Protein AF-A0A5B0ND46-F1 (afdb_monomer)

Foldseek 3Di:
DDDDDDDDDDDDDDPPVVVVVVVVVVVVVVVVLVVVLCVVPDDPPDDFDDEAEDEDDDDDDDLQPPFDADPVRHGPDDDDPVSVVSSVVVCVVDDDDDAAWYWYAYPVDNSDTPDIDHDDDPVRDDPVVVVVVCVVVVVVVVCVVVVPPPPPPPPPDDDD

Secondary structure (DSSP, 8-state):
---------------HHHHHHHHHHHHHHHHHHHHHHHHHHS-TT-----EEEEE-------S-TTS-B-TTS-BSSPPPHHHHHHHHHHHTTS----SEEEEEE-SS-TT-EEEEEEE--GGGS-HHHHHHHHHHHHHHHHHTTTS----------S--

Structure (mmCIF, N/CA/C/O backbone):
data_AF-A0A5B0ND46-F1
#
_entry.id   AF-A0A5B0ND46-F1
#
loop_
_atom_site.group_PDB
_atom_site.id
_atom_site.type_symbol
_atom_site.label_atom_id
_atom_site.label_alt_id
_atom_site.label_comp_id
_atom_site.label_asym_id
_atom_site.label_entity_id
_atom_site.label_seq_id
_atom_site.pdbx_PDB_ins_code
_atom_site.Cartn_x
_atom_site.Cartn_y
_atom_site.Cartn_z
_atom_site.occupancy
_atom_site.B_iso_or_equiv
_atom_site.auth_seq_id
_atom_site.auth_comp_id
_atom_site.auth_asym_id
_atom_site.auth_atom_id
_atom_site.pdbx_PDB_model_num
ATOM 1 N N . MET A 1 1 ? 26.914 -56.138 -46.193 1.00 40.03 1 MET A N 1
ATOM 2 C CA . MET A 1 1 ? 25.891 -55.180 -45.724 1.00 40.03 1 MET A CA 1
ATOM 3 C C . MET A 1 1 ? 26.562 -54.237 -44.740 1.00 40.03 1 MET A C 1
ATOM 5 O O . MET A 1 1 ? 26.789 -54.617 -43.602 1.00 40.03 1 MET A O 1
ATOM 9 N N . THR A 1 2 ? 27.004 -53.069 -45.198 1.00 37.59 2 THR A N 1
ATOM 10 C CA . THR A 1 2 ? 27.689 -52.071 -44.366 1.00 37.59 2 THR A CA 1
ATOM 11 C C . THR A 1 2 ? 26.666 -51.038 -43.908 1.00 37.59 2 THR A C 1
ATOM 13 O O . THR A 1 2 ? 26.152 -50.259 -44.704 1.00 37.59 2 THR A O 1
ATOM 16 N N . SER A 1 3 ? 26.315 -51.082 -42.623 1.00 37.22 3 SER A N 1
ATOM 17 C CA . SER A 1 3 ? 25.411 -50.116 -41.999 1.00 37.22 3 SER A CA 1
ATOM 18 C C . SER A 1 3 ? 26.191 -48.847 -41.664 1.00 37.22 3 SER A C 1
ATOM 20 O O . SER A 1 3 ? 27.089 -48.884 -40.825 1.00 37.22 3 SER A O 1
ATOM 22 N N . ALA A 1 4 ? 25.863 -47.735 -42.320 1.00 42.72 4 ALA A N 1
ATOM 23 C CA . ALA A 1 4 ? 26.398 -46.420 -41.992 1.00 42.72 4 ALA A CA 1
ATOM 24 C C . ALA A 1 4 ? 25.491 -45.748 -40.952 1.00 42.72 4 ALA A C 1
ATOM 26 O O . ALA A 1 4 ? 24.344 -45.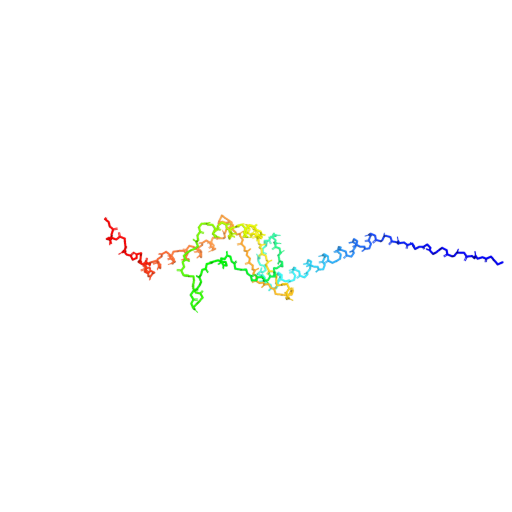407 -41.237 1.00 42.72 4 ALA A O 1
ATOM 27 N N . THR A 1 5 ? 25.997 -45.567 -39.735 1.00 46.84 5 THR A N 1
ATOM 28 C CA . THR A 1 5 ? 25.333 -44.797 -38.680 1.00 46.84 5 THR A CA 1
ATOM 29 C C . THR A 1 5 ? 25.590 -43.308 -38.896 1.00 46.84 5 THR A C 1
ATOM 31 O O . THR A 1 5 ? 26.736 -42.863 -38.943 1.00 46.84 5 THR A O 1
ATOM 34 N N . LEU A 1 6 ? 24.515 -42.533 -39.039 1.00 34.16 6 LEU A N 1
ATOM 35 C CA . LEU A 1 6 ? 24.554 -41.095 -39.296 1.00 34.16 6 LEU A CA 1
ATOM 36 C C . LEU A 1 6 ? 24.378 -40.341 -37.969 1.00 34.16 6 LEU A C 1
ATOM 38 O O . LEU A 1 6 ? 23.278 -40.265 -37.424 1.00 34.16 6 LEU A O 1
ATOM 42 N N . THR A 1 7 ? 25.470 -39.809 -37.420 1.00 40.00 7 THR A N 1
ATOM 43 C CA . THR A 1 7 ? 25.448 -39.029 -36.173 1.00 40.00 7 THR A CA 1
ATOM 44 C C . THR A 1 7 ? 25.075 -37.580 -36.479 1.00 40.00 7 THR A C 1
ATOM 46 O O . THR A 1 7 ? 25.879 -36.821 -37.017 1.00 40.00 7 THR A O 1
ATOM 49 N N . ILE A 1 8 ? 23.853 -37.175 -36.130 1.00 48.50 8 ILE A N 1
ATOM 50 C CA . ILE A 1 8 ? 23.412 -35.778 -36.235 1.00 48.50 8 ILE A CA 1
ATOM 51 C C . ILE A 1 8 ? 23.997 -34.995 -35.053 1.00 48.50 8 ILE A C 1
ATOM 53 O O . ILE A 1 8 ? 23.552 -35.133 -33.914 1.00 48.50 8 ILE A O 1
ATOM 57 N N . VAL A 1 9 ? 25.001 -34.159 -35.321 1.00 48.06 9 VAL A N 1
ATOM 58 C CA . VAL A 1 9 ? 25.564 -33.219 -34.341 1.00 48.06 9 VAL A CA 1
ATOM 59 C C . VAL A 1 9 ? 24.647 -32.000 -34.243 1.00 48.06 9 VAL A C 1
ATOM 61 O O . VAL A 1 9 ? 24.579 -31.174 -35.152 1.00 48.06 9 VAL A O 1
ATOM 64 N N . LEU A 1 10 ? 23.926 -31.876 -33.130 1.00 48.09 10 LEU A N 1
ATOM 65 C CA . LEU A 1 10 ? 23.031 -30.750 -32.869 1.00 48.09 10 LEU A CA 1
ATOM 66 C C . LEU A 1 10 ? 23.842 -29.564 -32.312 1.00 48.09 10 LEU A C 1
ATOM 68 O O . LEU A 1 10 ? 24.153 -29.503 -31.124 1.00 48.09 10 LEU A O 1
ATOM 72 N N . VAL A 1 11 ? 24.222 -28.619 -33.177 1.00 52.50 11 VAL A N 1
ATOM 73 C CA . VAL A 1 11 ? 24.989 -27.422 -32.784 1.00 52.50 11 VAL A CA 1
ATOM 74 C C . VAL A 1 11 ? 24.0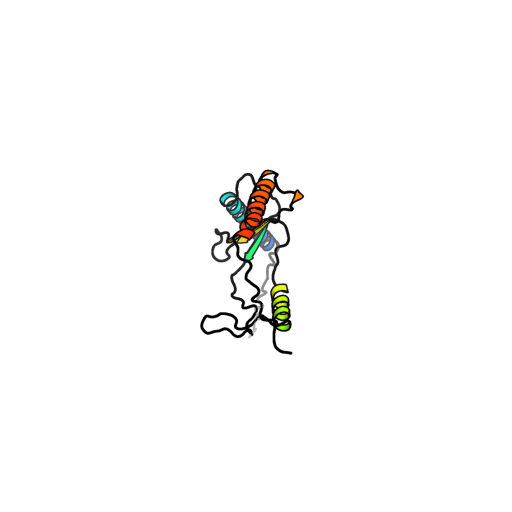59 -26.379 -32.151 1.00 52.50 11 VAL A C 1
ATOM 76 O O . VAL A 1 11 ? 23.351 -25.638 -32.837 1.00 52.50 11 VAL A O 1
ATOM 79 N N . ILE A 1 12 ?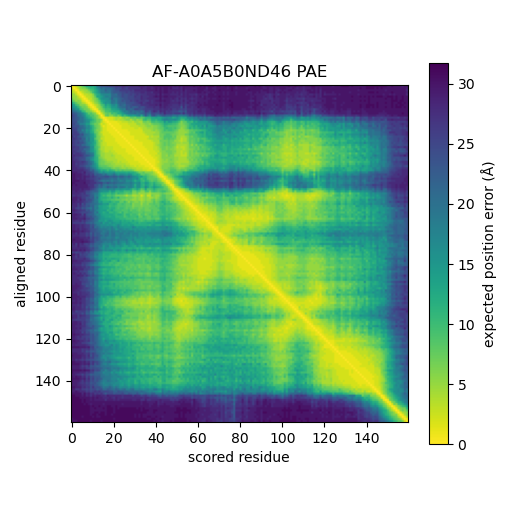 24.070 -26.290 -30.819 1.00 56.44 12 ILE A N 1
ATOM 80 C CA . ILE A 1 12 ? 23.326 -25.274 -30.062 1.00 56.44 12 ILE A CA 1
ATOM 81 C C . ILE A 1 12 ? 24.124 -23.960 -30.055 1.00 56.44 12 ILE A C 1
ATOM 83 O O . ILE A 1 12 ? 25.034 -23.762 -29.252 1.00 56.44 12 ILE A O 1
ATOM 87 N N . HIS A 1 13 ? 23.770 -23.021 -30.933 1.00 59.09 13 HIS A N 1
ATOM 88 C CA . HIS A 1 13 ? 24.366 -21.681 -30.946 1.00 59.09 13 HIS A CA 1
ATOM 89 C C . HIS A 1 13 ? 23.893 -20.847 -29.738 1.00 59.09 13 HIS A C 1
ATOM 91 O O . HIS A 1 13 ? 22.748 -20.387 -29.675 1.00 59.09 13 HIS A O 1
ATOM 97 N N . ASN A 1 14 ? 24.782 -20.599 -28.772 1.00 64.69 14 ASN A N 1
ATOM 98 C CA . ASN A 1 14 ? 24.475 -19.809 -27.578 1.00 64.69 14 ASN A CA 1
ATOM 99 C C . ASN A 1 14 ? 24.521 -18.295 -27.868 1.00 64.69 14 ASN A C 1
ATOM 101 O O . ASN A 1 14 ? 25.546 -17.635 -27.725 1.00 64.69 14 ASN A O 1
ATOM 105 N N . ASN A 1 15 ? 23.394 -17.714 -28.286 1.00 73.25 15 ASN A N 1
ATOM 106 C CA . ASN A 1 15 ? 23.336 -16.301 -28.670 1.00 73.25 15 ASN A CA 1
ATOM 107 C C . ASN A 1 15 ? 23.055 -15.355 -27.486 1.00 73.25 15 ASN A C 1
ATOM 109 O O . ASN A 1 15 ? 21.991 -14.732 -27.384 1.00 73.25 15 ASN A O 1
ATOM 113 N N . ALA A 1 16 ? 24.011 -15.270 -26.560 1.00 77.69 16 ALA A N 1
ATOM 114 C CA . ALA A 1 16 ? 23.923 -14.420 -25.372 1.00 77.69 16 ALA A CA 1
ATOM 115 C C . ALA A 1 16 ? 23.789 -12.925 -25.724 1.00 77.69 16 ALA A C 1
ATOM 117 O O . ALA A 1 16 ? 22.958 -12.228 -25.140 1.00 77.69 16 ALA A O 1
ATOM 118 N N . SER A 1 17 ? 24.523 -12.450 -26.736 1.00 78.69 17 SER A N 1
ATOM 119 C CA . SER A 1 17 ? 24.502 -11.044 -27.168 1.00 78.69 17 SER A CA 1
ATOM 120 C C . SER A 1 17 ? 23.115 -10.598 -27.653 1.00 78.69 17 SER A C 1
ATOM 122 O O . SER A 1 17 ? 22.571 -9.608 -27.155 1.00 78.69 17 SER A O 1
ATOM 124 N N . ARG A 1 18 ? 22.448 -11.379 -28.523 1.00 81.81 18 ARG A N 1
ATOM 125 C CA . ARG A 1 18 ? 21.071 -11.056 -28.951 1.00 81.81 18 ARG A CA 1
ATOM 126 C C . ARG A 1 18 ? 20.080 -11.089 -27.787 1.00 81.81 18 ARG A C 1
ATOM 128 O O . ARG A 1 18 ? 19.174 -10.255 -27.737 1.00 81.81 18 ARG A O 1
ATOM 135 N N . LYS A 1 19 ? 20.241 -12.013 -26.829 1.00 85.38 19 LYS A N 1
ATOM 136 C CA . LYS A 1 19 ? 19.399 -12.064 -25.618 1.00 85.38 19 LYS A CA 1
ATOM 137 C C . LYS A 1 19 ? 19.555 -10.789 -24.782 1.00 85.38 19 LYS A C 1
ATOM 139 O O . LYS A 1 19 ? 18.547 -10.226 -24.352 1.00 85.38 19 LYS A O 1
ATOM 144 N N . VAL A 1 20 ? 20.784 -10.312 -24.588 1.00 87.31 20 VAL A N 1
ATOM 145 C CA . VAL A 1 20 ? 21.087 -9.073 -23.850 1.00 87.31 20 VAL A CA 1
ATOM 146 C C . VAL A 1 20 ? 20.522 -7.847 -24.571 1.00 87.31 20 VAL A C 1
ATOM 148 O O . VAL A 1 20 ? 19.792 -7.064 -23.961 1.00 87.31 20 VAL A O 1
ATOM 151 N N . ALA A 1 21 ? 20.755 -7.717 -25.879 1.00 88.25 21 ALA A N 1
ATOM 152 C CA . ALA A 1 21 ? 20.226 -6.611 -26.677 1.00 88.25 21 ALA A CA 1
ATOM 153 C C . ALA A 1 21 ? 18.687 -6.549 -26.632 1.00 88.25 21 ALA A C 1
ATOM 155 O O . ALA A 1 21 ? 18.101 -5.490 -26.392 1.00 88.25 21 ALA A O 1
ATOM 156 N N . LYS A 1 22 ? 18.015 -7.702 -26.760 1.00 90.31 22 LYS A N 1
ATOM 157 C CA . LYS A 1 22 ? 16.551 -7.801 -26.656 1.00 90.31 22 LYS A CA 1
ATOM 158 C C . LYS A 1 22 ? 16.045 -7.405 -25.267 1.00 90.31 22 LYS A C 1
ATOM 160 O O . LYS A 1 22 ? 15.023 -6.726 -25.173 1.00 90.31 22 LYS A O 1
ATOM 165 N N . LYS A 1 23 ? 16.742 -7.792 -24.190 1.00 90.88 23 LYS A N 1
ATOM 166 C CA . LYS A 1 23 ? 16.415 -7.357 -22.819 1.00 90.88 23 LYS A CA 1
ATOM 167 C C . LYS A 1 23 ? 16.524 -5.835 -22.675 1.00 90.88 23 LYS A C 1
ATOM 169 O O . LYS A 1 23 ? 15.583 -5.222 -22.177 1.00 90.88 23 LYS A O 1
ATOM 174 N N . ARG A 1 24 ? 17.606 -5.222 -23.170 1.00 91.25 24 ARG A N 1
ATOM 175 C CA . ARG A 1 24 ? 17.810 -3.762 -23.127 1.00 91.25 24 ARG A CA 1
ATOM 176 C C . ARG A 1 24 ? 16.728 -3.006 -23.898 1.00 91.25 24 ARG A C 1
ATOM 178 O O . ARG A 1 24 ? 16.153 -2.063 -23.367 1.00 91.25 24 ARG A O 1
ATOM 185 N N . CYS A 1 25 ? 16.407 -3.445 -25.114 1.00 92.88 25 CYS A N 1
ATOM 186 C CA . CYS A 1 25 ? 15.346 -2.842 -25.923 1.00 92.88 25 CYS A CA 1
ATOM 187 C C . CYS A 1 25 ? 13.980 -2.910 -25.216 1.00 92.88 25 CYS A C 1
ATOM 189 O O . CYS A 1 25 ? 13.280 -1.903 -25.118 1.00 92.88 25 CYS A O 1
ATOM 191 N N . LYS A 1 26 ? 13.631 -4.068 -24.634 1.00 90.25 26 LYS A N 1
ATOM 192 C CA . LYS A 1 26 ? 12.404 -4.221 -23.834 1.00 90.25 26 LYS A CA 1
ATOM 193 C C . LYS A 1 26 ? 12.379 -3.296 -22.615 1.00 90.25 26 LYS A C 1
ATOM 195 O O . LYS A 1 26 ? 11.333 -2.726 -22.320 1.00 90.25 26 LYS A O 1
ATOM 200 N N . ALA A 1 27 ? 13.504 -3.154 -21.913 1.00 87.88 27 ALA A N 1
ATOM 201 C CA . ALA A 1 27 ? 13.614 -2.257 -20.766 1.00 87.88 27 ALA A CA 1
ATOM 202 C C . ALA A 1 27 ? 13.423 -0.791 -21.180 1.00 87.88 27 ALA A C 1
ATOM 204 O O . ALA A 1 27 ? 12.644 -0.087 -20.545 1.00 87.88 27 ALA A O 1
ATOM 205 N N . LYS A 1 28 ? 14.045 -0.369 -22.289 1.00 91.00 28 LYS A N 1
ATOM 206 C CA . LYS A 1 28 ? 13.895 0.983 -22.842 1.00 91.00 28 LYS A CA 1
ATOM 207 C C . LYS A 1 28 ? 12.438 1.290 -23.197 1.00 91.00 28 LYS A C 1
ATOM 209 O O . LYS A 1 28 ? 11.888 2.259 -22.692 1.00 91.00 28 LYS A O 1
ATOM 214 N N . LYS A 1 29 ? 11.782 0.405 -23.956 1.00 89.00 29 LYS A N 1
ATOM 215 C CA . LYS A 1 29 ? 10.365 0.568 -24.318 1.00 89.00 29 LYS A CA 1
ATOM 216 C C . LYS A 1 29 ? 9.462 0.638 -23.083 1.00 89.00 29 LYS A C 1
ATOM 218 O O . LYS A 1 29 ? 8.523 1.420 -23.041 1.00 89.00 29 LYS A O 1
ATOM 223 N N . LYS A 1 30 ? 9.758 -0.165 -22.053 1.00 85.75 30 LYS A N 1
ATOM 224 C CA . LYS A 1 30 ? 9.028 -0.124 -20.780 1.00 85.75 30 LYS A CA 1
ATOM 225 C C . LYS A 1 30 ? 9.205 1.221 -20.070 1.00 85.75 30 LYS A C 1
ATOM 227 O O . LYS A 1 30 ? 8.231 1.703 -19.508 1.00 85.75 30 LYS A O 1
ATOM 232 N N . GLN A 1 31 ? 10.406 1.795 -20.075 1.00 84.31 31 GLN A N 1
ATOM 233 C CA . GLN A 1 31 ? 10.658 3.112 -19.491 1.00 84.31 31 GLN A CA 1
ATOM 234 C C . GLN A 1 31 ? 9.884 4.201 -20.241 1.00 84.31 31 GLN A C 1
ATOM 236 O O . GLN A 1 31 ? 9.146 4.949 -19.617 1.00 84.31 31 GLN A O 1
ATOM 241 N N . GLU A 1 32 ? 9.940 4.202 -21.573 1.00 87.31 32 GLU A N 1
ATOM 242 C CA . GLU A 1 32 ? 9.224 5.172 -22.414 1.00 87.31 32 GLU A CA 1
ATOM 243 C C . GLU A 1 32 ? 7.709 5.159 -22.154 1.00 87.31 32 GLU A C 1
ATOM 245 O O . GLU A 1 32 ? 7.102 6.213 -21.983 1.00 87.31 32 GLU A O 1
ATOM 250 N N . THR A 1 33 ? 7.092 3.974 -22.045 1.00 85.38 33 THR A N 1
ATOM 251 C CA . THR A 1 33 ? 5.664 3.857 -21.694 1.00 85.38 33 THR A CA 1
ATOM 252 C C . THR A 1 33 ? 5.359 4.431 -20.308 1.00 85.38 33 THR A C 1
ATOM 254 O O . THR A 1 33 ? 4.318 5.051 -20.112 1.00 85.38 33 THR A O 1
ATOM 257 N N . ARG A 1 34 ? 6.252 4.235 -19.331 1.00 84.31 34 ARG A N 1
ATOM 258 C CA . ARG A 1 34 ? 6.080 4.772 -17.972 1.00 84.31 34 ARG A CA 1
ATOM 259 C C . ARG A 1 34 ? 6.186 6.286 -17.960 1.00 84.31 34 ARG A C 1
ATOM 261 O O . ARG A 1 34 ? 5.358 6.931 -17.333 1.00 84.31 34 ARG A O 1
ATOM 268 N N . ASP A 1 35 ? 7.154 6.837 -18.679 1.00 82.38 35 ASP A N 1
ATOM 269 C CA . ASP A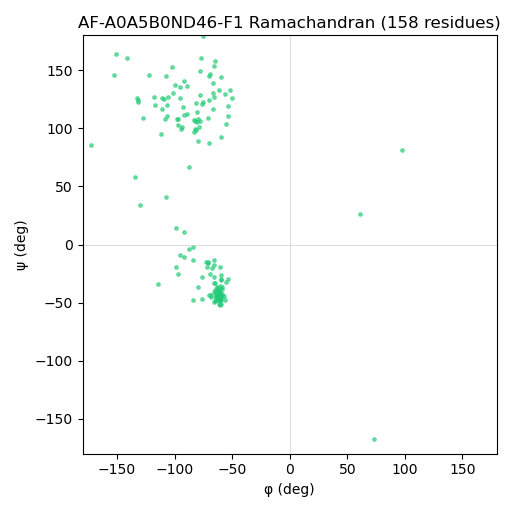 1 35 ? 7.350 8.281 -18.775 1.00 82.38 35 ASP A CA 1
ATOM 270 C C . ASP A 1 35 ? 6.156 8.950 -19.474 1.00 82.38 35 ASP A C 1
ATOM 272 O O . ASP A 1 35 ? 5.703 10.009 -19.049 1.00 82.38 35 ASP A O 1
ATOM 276 N N . GLN A 1 36 ? 5.597 8.316 -20.512 1.00 84.12 36 GLN A N 1
ATOM 277 C CA . GLN A 1 36 ? 4.360 8.771 -21.158 1.00 84.12 36 GLN A CA 1
A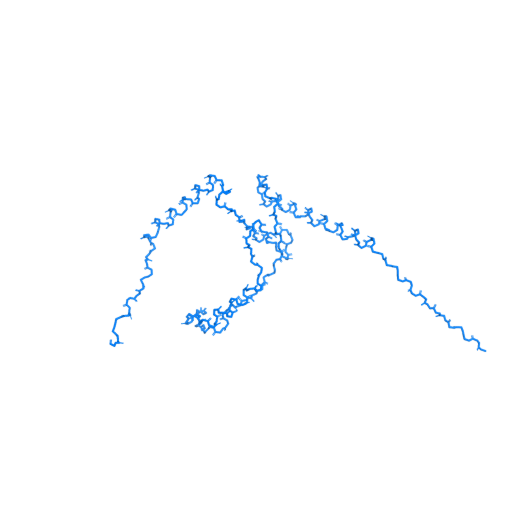TOM 278 C C . GLN A 1 36 ? 3.167 8.750 -20.199 1.00 84.12 36 GLN A C 1
ATOM 280 O O . GLN A 1 36 ? 2.399 9.710 -20.164 1.00 84.12 36 GLN A O 1
ATOM 285 N N . LEU A 1 37 ? 3.034 7.686 -19.403 1.00 81.62 37 LEU A N 1
ATOM 286 C CA . LEU A 1 37 ? 1.968 7.567 -18.415 1.00 81.62 37 LEU A CA 1
ATOM 287 C C . LEU A 1 37 ? 2.076 8.670 -17.356 1.00 81.62 37 LEU A C 1
ATOM 289 O O . LEU A 1 37 ? 1.103 9.378 -17.136 1.00 81.62 37 LEU A O 1
ATOM 293 N N . LEU A 1 38 ? 3.273 8.890 -16.800 1.00 78.31 38 LEU A N 1
ATOM 294 C CA . LEU A 1 38 ? 3.537 9.973 -15.846 1.00 78.31 38 LEU A CA 1
ATOM 295 C C . LEU A 1 38 ? 3.176 11.338 -16.419 1.00 78.31 38 LEU A C 1
ATOM 297 O O . LEU A 1 38 ? 2.478 12.095 -15.759 1.00 78.31 38 LEU A O 1
ATOM 301 N N . LYS A 1 39 ? 3.602 11.637 -17.651 1.00 78.06 39 LYS A N 1
ATOM 302 C CA . LYS A 1 39 ? 3.284 12.909 -18.319 1.00 78.06 39 LYS A CA 1
ATOM 303 C C . LYS A 1 39 ? 1.784 13.136 -18.490 1.00 78.06 39 LYS A C 1
ATOM 305 O O . LYS A 1 39 ? 1.354 14.281 -18.520 1.00 78.06 39 LYS A O 1
ATOM 310 N N . ARG A 1 40 ? 1.002 12.065 -18.647 1.00 77.38 40 ARG A N 1
ATOM 311 C CA . ARG A 1 40 ? -0.456 12.148 -18.777 1.00 77.38 40 ARG A CA 1
ATOM 312 C C . ARG A 1 40 ? -1.148 12.330 -17.426 1.00 77.38 40 ARG A C 1
ATOM 314 O O . ARG A 1 40 ? -2.175 12.994 -17.369 1.00 77.38 40 ARG A O 1
ATOM 321 N N . THR A 1 41 ? -0.633 11.698 -16.376 1.00 71.06 41 THR A N 1
ATOM 322 C CA . THR A 1 41 ? -1.300 11.626 -15.067 1.00 71.06 41 THR A CA 1
ATOM 323 C C . THR A 1 41 ? -0.818 12.657 -14.052 1.00 71.06 41 THR A C 1
ATOM 325 O O . THR A 1 41 ? -1.557 12.966 -13.125 1.00 71.06 41 THR A O 1
ATOM 328 N N . LEU A 1 42 ? 0.416 13.152 -14.173 1.00 69.50 42 LEU A N 1
ATOM 329 C CA . LEU A 1 42 ? 1.018 14.090 -13.224 1.00 69.50 42 LEU A CA 1
ATOM 330 C C . LEU A 1 42 ? 1.011 15.518 -13.762 1.00 69.50 42 LEU A C 1
ATOM 332 O O . LEU A 1 42 ? 1.085 15.753 -14.969 1.00 69.50 42 LEU A O 1
ATOM 336 N N . ASN A 1 43 ? 0.994 16.476 -12.835 1.00 61.72 43 ASN A N 1
ATOM 337 C CA . ASN A 1 43 ? 1.217 17.875 -13.165 1.00 61.72 43 ASN A CA 1
ATOM 338 C C . ASN A 1 43 ? 2.665 18.082 -13.654 1.00 61.72 43 ASN A C 1
ATOM 340 O O . ASN A 1 43 ? 3.599 17.531 -13.070 1.00 61.72 43 ASN A O 1
ATOM 344 N N . PRO A 1 44 ? 2.883 18.905 -14.695 1.00 56.75 44 PRO A N 1
ATOM 345 C CA . PRO A 1 44 ? 4.195 19.094 -15.326 1.00 56.75 44 PRO A CA 1
ATOM 346 C C . PRO A 1 44 ? 5.247 19.753 -14.419 1.00 56.75 44 PRO A C 1
ATOM 348 O O . PRO A 1 44 ? 6.428 19.749 -14.752 1.00 56.75 44 PRO A O 1
ATOM 351 N N . SER A 1 45 ? 4.831 20.320 -13.288 1.00 57.53 45 SER A N 1
ATOM 352 C CA . SER A 1 45 ? 5.681 20.967 -12.284 1.00 57.53 45 SER A CA 1
ATOM 353 C C . SER A 1 45 ? 6.302 20.000 -11.270 1.00 57.53 45 SER A C 1
ATOM 355 O O . SER A 1 45 ? 7.049 20.433 -10.397 1.00 57.53 45 SER A O 1
ATOM 357 N N . ASP A 1 46 ? 5.989 18.708 -11.353 1.00 59.19 46 ASP A N 1
ATOM 358 C CA . ASP A 1 46 ? 6.365 17.733 -10.339 1.00 59.19 46 ASP A CA 1
ATOM 359 C C . ASP A 1 46 ? 7.692 17.026 -10.678 1.00 59.19 46 ASP A C 1
ATOM 361 O O . ASP A 1 46 ? 7.761 16.131 -11.523 1.00 59.19 46 ASP A O 1
ATOM 365 N N . THR A 1 47 ? 8.775 17.461 -10.032 1.00 55.25 47 THR A N 1
ATOM 366 C CA . THR A 1 47 ? 10.160 17.062 -10.349 1.00 55.25 47 THR A CA 1
ATOM 367 C C . THR A 1 47 ? 10.658 15.848 -9.553 1.00 55.25 47 THR A C 1
ATOM 369 O O . THR A 1 47 ? 11.855 15.568 -9.549 1.00 55.25 47 THR A O 1
ATOM 372 N N . THR A 1 48 ? 9.805 15.114 -8.831 1.00 58.03 48 THR A N 1
ATOM 373 C CA . THR A 1 48 ? 10.291 14.030 -7.954 1.00 58.03 48 THR A CA 1
ATOM 374 C C . THR A 1 48 ? 10.911 12.879 -8.754 1.00 58.03 48 THR A C 1
ATOM 376 O O . THR A 1 48 ? 10.257 12.183 -9.529 1.00 58.03 48 THR A O 1
ATOM 379 N N . HIS A 1 49 ? 12.208 12.657 -8.532 1.00 54.44 49 HIS A N 1
ATOM 380 C CA . HIS A 1 49 ? 13.042 11.774 -9.351 1.00 54.44 49 HIS A CA 1
ATOM 381 C C . HIS A 1 49 ? 12.984 10.282 -8.973 1.00 54.44 49 HIS A C 1
ATOM 383 O O . HIS A 1 49 ? 13.431 9.439 -9.750 1.00 54.44 49 HIS A O 1
ATOM 389 N N . PHE A 1 50 ? 12.422 9.926 -7.812 1.00 61.44 50 PHE A N 1
ATOM 390 C CA . PHE A 1 50 ? 12.393 8.542 -7.324 1.00 61.44 50 PHE A CA 1
ATOM 391 C C . PHE A 1 50 ? 10.980 7.974 -7.316 1.00 61.44 50 PHE A C 1
ATOM 393 O O . PHE A 1 50 ? 10.228 8.141 -6.358 1.00 61.44 50 PHE A O 1
ATOM 400 N N . VAL A 1 51 ? 10.648 7.272 -8.401 1.00 72.94 51 VAL A N 1
ATOM 401 C CA . VAL A 1 51 ? 9.343 6.643 -8.598 1.00 72.94 51 VAL A CA 1
ATOM 402 C C . VAL A 1 51 ? 9.459 5.125 -8.471 1.00 72.94 51 VAL A C 1
ATOM 404 O O . VAL A 1 51 ? 9.964 4.432 -9.359 1.00 72.94 51 VAL A O 1
ATOM 407 N N . ASN A 1 52 ? 8.941 4.596 -7.369 1.00 80.50 52 ASN A N 1
ATOM 408 C CA . ASN A 1 52 ? 8.812 3.171 -7.115 1.00 80.50 52 ASN A CA 1
ATOM 409 C C . ASN A 1 52 ? 7.556 2.638 -7.788 1.00 80.50 52 ASN A C 1
ATOM 411 O O . ASN A 1 52 ? 6.429 2.843 -7.343 1.00 80.50 52 ASN A O 1
ATOM 415 N N . TRP A 1 53 ? 7.756 1.910 -8.875 1.00 82.12 53 TRP A N 1
ATOM 416 C CA . TRP A 1 53 ? 6.646 1.349 -9.617 1.00 82.12 53 TRP A CA 1
ATOM 417 C C . TRP A 1 53 ? 6.333 -0.085 -9.214 1.00 82.12 53 TRP A C 1
ATOM 419 O O . TRP A 1 53 ? 7.171 -0.982 -9.362 1.00 82.12 53 TRP A O 1
ATOM 429 N N . ARG A 1 54 ? 5.076 -0.333 -8.856 1.00 82.94 54 ARG A N 1
ATOM 430 C CA . ARG A 1 54 ? 4.561 -1.671 -8.570 1.00 82.94 54 ARG A CA 1
ATOM 431 C C . ARG A 1 54 ? 3.388 -2.006 -9.476 1.00 82.94 54 ARG A C 1
ATOM 433 O O . ARG A 1 54 ? 2.607 -1.149 -9.867 1.00 82.94 54 ARG A O 1
ATOM 440 N N . ARG A 1 55 ? 3.304 -3.286 -9.828 1.00 82.69 55 ARG A N 1
ATOM 441 C CA . ARG A 1 55 ? 2.113 -3.886 -10.427 1.00 82.69 55 ARG A CA 1
ATOM 442 C C . ARG A 1 55 ? 1.555 -4.817 -9.379 1.00 82.69 55 ARG A C 1
ATOM 444 O O . ARG A 1 55 ? 2.261 -5.745 -8.986 1.00 82.69 55 ARG A O 1
ATOM 451 N N . VAL A 1 56 ? 0.355 -4.525 -8.910 1.00 77.69 56 VAL A N 1
ATOM 452 C CA . VAL A 1 56 ? -0.272 -5.262 -7.816 1.00 77.69 56 VAL A CA 1
ATOM 453 C C . VAL A 1 56 ? -1.535 -5.888 -8.365 1.00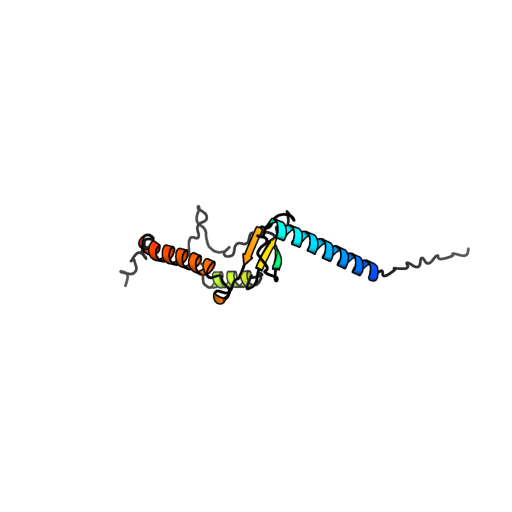 77.69 56 VAL A C 1
ATOM 455 O O . VAL A 1 56 ? -2.340 -5.203 -8.983 1.00 77.69 56 VAL A O 1
ATOM 458 N N . LYS A 1 57 ? -1.679 -7.198 -8.187 1.00 80.62 57 LYS A N 1
ATOM 459 C CA . LYS A 1 57 ? -2.943 -7.880 -8.447 1.00 80.62 57 LYS A CA 1
ATOM 460 C C . LYS A 1 57 ? -3.750 -7.845 -7.164 1.00 80.62 57 LYS A C 1
ATOM 462 O O . LYS A 1 57 ? -3.185 -8.062 -6.097 1.00 80.62 57 LYS A O 1
ATOM 467 N N . TYR A 1 58 ? -5.035 -7.553 -7.292 1.00 81.62 58 TYR A N 1
ATOM 468 C CA . TYR A 1 58 ? -5.949 -7.727 -6.180 1.00 81.62 58 TYR A CA 1
ATOM 469 C C . TYR A 1 58 ? -6.064 -9.218 -5.865 1.00 81.62 58 TYR A C 1
ATOM 471 O O . TYR A 1 58 ? -6.273 -10.033 -6.766 1.00 81.62 58 TYR A O 1
ATOM 479 N N . GLU A 1 59 ? -5.903 -9.542 -4.593 1.00 83.19 59 GLU A N 1
ATOM 480 C CA . GLU A 1 59 ? -6.133 -10.861 -4.031 1.00 83.19 59 GLU A CA 1
ATOM 481 C C . GLU A 1 59 ? -6.959 -10.648 -2.766 1.00 83.19 59 GLU A C 1
ATOM 483 O O . GLU A 1 59 ? -6.616 -9.810 -1.928 1.00 83.19 59 GLU A O 1
ATOM 488 N N . GLU A 1 60 ? -8.095 -11.335 -2.682 1.00 88.06 60 GLU A N 1
ATOM 489 C CA . GLU A 1 60 ? -8.954 -11.265 -1.508 1.00 88.06 60 GLU A CA 1
ATOM 490 C C . GLU A 1 60 ? -8.255 -11.982 -0.350 1.00 88.06 60 GLU A C 1
ATOM 492 O O . GLU A 1 60 ? -7.865 -13.142 -0.477 1.00 88.06 60 GLU A O 1
ATOM 497 N N . LEU A 1 61 ? -8.074 -11.280 0.770 1.00 88.81 61 LEU A N 1
ATOM 498 C CA . LEU A 1 61 ? -7.466 -11.833 1.974 1.00 88.81 61 LEU A CA 1
ATOM 499 C C . LEU A 1 61 ? -8.315 -11.486 3.192 1.00 88.81 61 LEU A C 1
ATOM 501 O O . LEU A 1 61 ? -8.521 -10.310 3.499 1.00 88.81 61 LEU A O 1
ATOM 505 N N . ASP A 1 62 ? -8.741 -12.521 3.911 1.00 88.88 62 ASP A N 1
ATOM 506 C CA . ASP A 1 62 ? -9.340 -12.383 5.231 1.00 88.88 62 ASP A CA 1
ATOM 507 C C . ASP A 1 62 ? -8.253 -12.496 6.307 1.00 88.88 62 ASP A C 1
ATOM 509 O O . ASP A 1 62 ? -7.670 -13.561 6.517 1.00 88.88 62 ASP A O 1
ATOM 513 N N . LEU A 1 63 ? -7.972 -11.380 6.984 1.00 89.69 63 LEU A N 1
ATOM 514 C CA . LEU A 1 63 ? -6.996 -11.323 8.076 1.00 89.69 63 LEU A CA 1
ATOM 515 C C . LEU A 1 63 ? -7.495 -12.016 9.354 1.00 89.69 63 LEU A C 1
ATOM 517 O O . LEU A 1 63 ? -6.682 -12.347 10.216 1.00 89.69 63 LEU A O 1
ATOM 521 N N . TYR A 1 64 ? -8.808 -12.229 9.492 1.00 90.88 64 TYR A N 1
ATOM 522 C CA . TYR A 1 64 ? -9.437 -12.757 10.703 1.00 90.88 64 TYR A CA 1
ATOM 523 C C . TYR A 1 64 ? -10.472 -13.858 10.403 1.00 90.88 64 TYR A C 1
ATOM 525 O O . TYR A 1 64 ? -11.617 -13.766 10.856 1.00 90.88 64 TYR A O 1
ATOM 533 N N . PRO A 1 65 ? -10.072 -14.957 9.736 1.00 89.56 65 PRO A N 1
ATOM 534 C CA . PRO A 1 65 ? -11.007 -15.990 9.282 1.00 89.56 65 PRO A CA 1
ATOM 535 C C . PRO A 1 65 ? -11.686 -16.756 10.428 1.00 89.56 65 PRO A C 1
ATOM 537 O O . PRO A 1 65 ? -12.688 -17.436 10.227 1.00 89.56 65 PRO A O 1
ATOM 540 N N . THR A 1 66 ? -11.135 -16.681 11.640 1.00 89.69 66 THR A N 1
ATOM 541 C CA . THR A 1 66 ? -11.625 -17.401 12.822 1.00 89.69 66 THR A CA 1
ATOM 542 C C . THR A 1 66 ? -12.633 -16.609 13.648 1.00 89.69 66 THR A C 1
ATOM 544 O O . THR A 1 66 ? -13.249 -17.185 14.548 1.00 89.69 66 THR A O 1
ATOM 547 N N . ILE A 1 67 ? -12.821 -15.309 13.383 1.00 89.69 67 ILE A N 1
ATOM 548 C CA . ILE 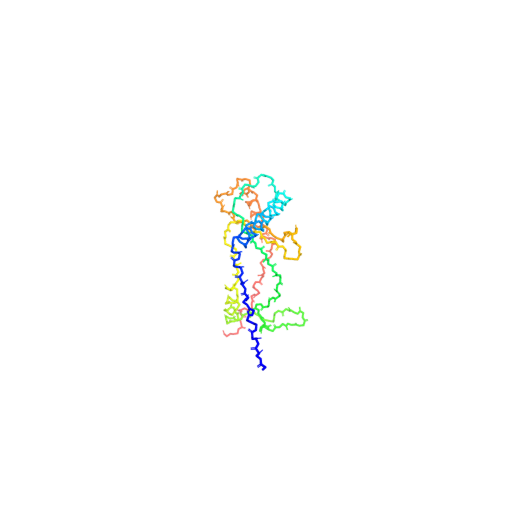A 1 67 ? -13.753 -14.494 14.165 1.00 89.69 67 ILE A CA 1
ATOM 549 C C . ILE A 1 67 ? -15.187 -14.821 13.734 1.00 89.69 67 ILE A C 1
ATOM 551 O O . ILE A 1 67 ? -15.542 -14.612 12.574 1.00 89.69 67 ILE A O 1
ATOM 555 N N . PRO A 1 68 ? -16.052 -15.288 14.655 1.00 88.62 68 PRO A N 1
ATOM 556 C CA . PRO A 1 68 ? -17.441 -15.564 14.325 1.00 88.62 68 PRO A CA 1
ATOM 557 C C . PRO A 1 68 ? -18.162 -14.294 13.867 1.00 88.62 68 PRO A C 1
ATOM 559 O O . PRO A 1 68 ? -18.086 -13.253 14.528 1.00 88.62 68 PRO A O 1
ATOM 562 N N . VAL A 1 69 ? -18.897 -14.403 12.762 1.00 90.31 69 VAL A N 1
ATOM 563 C CA . VAL A 1 69 ? -19.713 -13.321 12.201 1.00 90.31 69 VAL A CA 1
ATOM 564 C C . VAL A 1 69 ? -21.202 -13.588 12.409 1.00 90.31 69 VAL A C 1
ATOM 566 O O . VAL A 1 69 ? -21.656 -14.732 12.385 1.00 90.31 69 VAL A O 1
ATOM 569 N N . ASP A 1 70 ? -21.971 -12.526 12.633 1.00 89.00 70 ASP A N 1
ATOM 570 C CA . ASP A 1 70 ? -23.427 -12.587 12.724 1.00 89.00 70 ASP A CA 1
ATOM 571 C C . ASP A 1 70 ? -24.084 -12.745 11.334 1.00 89.00 70 ASP A C 1
ATOM 573 O O . ASP A 1 70 ? -23.427 -12.758 10.289 1.00 89.00 70 ASP A O 1
ATOM 577 N N . ARG A 1 71 ? -25.422 -12.816 11.300 1.00 87.50 71 ARG A N 1
ATOM 578 C CA . ARG A 1 71 ? -26.197 -12.903 10.044 1.00 87.50 71 ARG A CA 1
ATOM 579 C C . ARG A 1 71 ? -25.990 -11.700 9.109 1.00 87.50 71 ARG A C 1
ATOM 581 O O . ARG A 1 71 ? -26.255 -11.815 7.918 1.00 87.50 71 ARG A O 1
ATOM 588 N N . ASN A 1 72 ? -25.511 -10.574 9.633 1.00 89.00 72 ASN A N 1
ATOM 589 C CA . ASN A 1 72 ? -25.229 -9.344 8.898 1.00 89.00 72 ASN A CA 1
ATOM 590 C C . ASN A 1 72 ? -23.738 -9.199 8.540 1.00 89.00 72 ASN A C 1
ATOM 592 O O . ASN A 1 72 ? -23.315 -8.104 8.166 1.00 89.00 72 ASN A O 1
ATOM 596 N N . LYS A 1 73 ? -22.943 -10.277 8.647 1.00 84.06 73 LYS A N 1
ATOM 597 C CA . LYS A 1 73 ? -21.488 -10.290 8.409 1.00 84.06 73 LYS A CA 1
ATOM 598 C C . LYS A 1 73 ? -20.698 -9.365 9.345 1.00 84.06 73 LYS A C 1
ATOM 600 O O . LYS A 1 73 ? -19.619 -8.897 8.990 1.00 84.06 73 LYS A O 1
ATOM 605 N N . LYS A 1 74 ? -21.222 -9.077 10.536 1.00 85.75 74 LYS A N 1
ATOM 606 C CA . LYS A 1 74 ? -20.529 -8.286 11.555 1.00 85.75 74 LYS A CA 1
ATOM 607 C C . LYS A 1 74 ? -19.815 -9.209 12.541 1.00 85.75 74 LYS A C 1
ATOM 609 O O . LYS A 1 74 ? -20.426 -10.177 12.997 1.00 85.75 74 LYS A O 1
ATOM 614 N N . PRO A 1 75 ? -18.559 -8.913 12.910 1.00 88.31 75 PRO A N 1
ATOM 615 C CA . PRO A 1 75 ? -17.858 -9.644 13.958 1.00 88.31 75 PRO A CA 1
ATOM 616 C C . PRO A 1 75 ? -18.647 -9.625 15.272 1.00 88.31 75 PRO A C 1
ATOM 618 O O . PRO A 1 75 ? -19.051 -8.562 15.741 1.00 88.31 75 PRO A O 1
ATOM 621 N N . ILE A 1 76 ? -18.849 -10.797 15.874 1.00 90.06 76 ILE A N 1
ATOM 622 C CA . ILE A 1 76 ? -19.590 -10.944 17.140 1.00 90.06 76 ILE A CA 1
ATOM 623 C C . ILE A 1 76 ? -18.736 -10.490 18.333 1.00 90.06 76 ILE A C 1
ATOM 625 O O . ILE A 1 76 ? -19.260 -10.047 19.354 1.00 90.06 76 ILE A O 1
ATOM 629 N N . ARG A 1 77 ? -17.409 -10.593 18.210 1.00 91.00 77 ARG A N 1
ATOM 630 C CA . ARG A 1 77 ? -16.440 -10.249 19.255 1.00 91.00 77 ARG A CA 1
ATOM 631 C C . ARG A 1 77 ? -15.199 -9.568 18.667 1.00 91.00 77 ARG A C 1
ATOM 633 O O . ARG A 1 77 ? -14.928 -9.747 17.478 1.00 91.00 77 ARG A O 1
ATOM 640 N N . PRO A 1 78 ? -14.416 -8.837 19.481 1.00 89.19 78 PRO A N 1
ATOM 641 C CA . PRO A 1 78 ? -13.099 -8.373 19.064 1.00 89.19 78 PRO A CA 1
ATOM 642 C C . PRO A 1 78 ? -12.122 -9.546 18.830 1.00 89.19 78 PRO A C 1
ATOM 644 O O . PRO A 1 78 ? -12.325 -10.637 19.385 1.00 89.19 78 PRO A O 1
ATOM 647 N N . PRO A 1 79 ? -11.054 -9.325 18.040 1.00 91.75 79 PRO A N 1
ATOM 648 C CA . PRO A 1 79 ? -9.986 -10.302 17.842 1.00 91.75 79 PRO A CA 1
ATOM 649 C C . PRO A 1 79 ? -9.283 -10.674 19.153 1.00 91.75 79 PRO A C 1
ATOM 651 O O . PRO A 1 79 ? -9.068 -9.816 20.014 1.00 91.75 79 PRO A O 1
ATOM 654 N N . THR A 1 80 ? -8.884 -11.937 19.300 1.00 93.88 80 THR A N 1
ATOM 655 C CA . THR A 1 80 ? -8.006 -12.362 20.400 1.00 93.88 80 THR A CA 1
ATOM 656 C C . THR A 1 80 ? -6.551 -11.957 20.123 1.00 93.88 80 THR A C 1
ATOM 658 O O . THR A 1 80 ? -6.173 -11.744 18.968 1.00 93.88 80 THR A O 1
ATOM 661 N N . PRO A 1 81 ? -5.683 -11.887 21.149 1.00 95.00 81 PRO A N 1
ATOM 662 C CA . PRO A 1 81 ? -4.259 -11.606 20.945 1.00 95.00 81 PRO A CA 1
ATOM 663 C C . PRO A 1 81 ? -3.564 -12.575 19.973 1.00 95.00 81 PRO A C 1
ATOM 665 O O . PRO A 1 81 ? -2.665 -12.174 19.236 1.00 95.00 81 PRO A O 1
ATOM 668 N N . GLU A 1 82 ? -3.994 -13.838 19.938 1.00 93.31 82 GLU A N 1
ATOM 669 C CA . GLU A 1 82 ? -3.467 -14.854 19.019 1.00 93.31 82 GLU A CA 1
ATOM 670 C C . GLU A 1 82 ? -3.877 -14.587 17.568 1.00 93.31 82 GLU A C 1
ATOM 672 O O . GLU A 1 82 ? -3.041 -14.655 16.667 1.00 93.31 82 GLU A O 1
ATOM 677 N N . GLU A 1 83 ? -5.140 -14.216 17.344 1.00 93.31 83 GLU A N 1
ATOM 678 C CA . GLU A 1 83 ? -5.654 -13.829 16.027 1.00 93.31 83 GLU A CA 1
ATOM 679 C C . GLU A 1 83 ? -4.945 -12.575 15.509 1.00 93.31 83 GLU A C 1
ATOM 681 O O . GLU A 1 83 ? -4.541 -12.526 14.351 1.00 93.31 83 GLU A O 1
ATOM 686 N N . ILE A 1 84 ? -4.709 -11.595 16.387 1.00 94.25 84 ILE A N 1
ATOM 687 C CA . ILE A 1 84 ? -3.935 -10.390 16.065 1.00 94.25 84 ILE A CA 1
ATOM 688 C C . ILE A 1 84 ? -2.513 -10.770 15.644 1.00 94.25 84 ILE A C 1
ATOM 690 O O . ILE A 1 84 ? -2.027 -10.303 14.616 1.00 94.25 84 ILE A O 1
ATOM 694 N N . LYS A 1 85 ? -1.842 -11.641 16.406 1.00 94.50 85 LYS A N 1
ATOM 695 C CA . LYS A 1 85 ? -0.487 -12.101 16.077 1.00 94.50 85 LYS A CA 1
ATOM 696 C C . LYS A 1 85 ? -0.449 -12.837 14.734 1.00 94.50 85 LYS A C 1
ATOM 698 O O . LYS A 1 85 ? 0.457 -12.604 13.940 1.00 94.50 85 LYS A O 1
ATOM 703 N N . SER A 1 86 ? -1.439 -13.687 14.467 1.00 93.19 86 SER A N 1
ATOM 704 C CA . SER A 1 86 ? -1.591 -14.371 13.179 1.00 93.19 86 SER A CA 1
ATOM 705 C C . SER A 1 86 ? -1.745 -13.377 12.024 1.00 93.19 86 SER A C 1
ATOM 707 O O . SER A 1 86 ? -1.019 -13.471 11.033 1.00 93.19 86 SER A O 1
ATOM 709 N N . ALA A 1 87 ? -2.617 -12.376 12.179 1.00 93.31 87 ALA A N 1
ATOM 710 C CA . ALA A 1 87 ? -2.812 -11.326 11.184 1.00 93.31 87 ALA A CA 1
ATOM 711 C C . ALA A 1 87 ? -1.518 -10.533 10.931 1.00 93.31 87 ALA A C 1
ATOM 713 O O . ALA A 1 87 ? -1.159 -10.302 9.777 1.00 93.31 87 ALA A O 1
ATOM 714 N N . TYR A 1 88 ? -0.767 -10.175 11.979 1.00 92.56 88 TYR A N 1
ATOM 715 C CA . TYR A 1 88 ? 0.526 -9.500 11.819 1.00 92.56 88 TYR A CA 1
ATOM 716 C C . TYR A 1 88 ? 1.530 -10.339 11.030 1.00 92.56 88 TYR A C 1
ATOM 718 O O . TYR A 1 88 ? 2.142 -9.817 10.102 1.00 92.56 88 TYR A O 1
ATOM 726 N N . ASN A 1 89 ? 1.652 -11.634 11.329 1.00 92.12 89 ASN A N 1
ATOM 727 C CA . ASN A 1 89 ? 2.551 -12.526 10.592 1.00 92.12 89 ASN A CA 1
ATOM 728 C C . ASN A 1 89 ? 2.187 -12.606 9.099 1.00 92.12 89 ASN A C 1
ATOM 730 O O . ASN A 1 89 ? 3.070 -12.692 8.247 1.00 92.12 89 ASN A O 1
ATOM 734 N N . GLN A 1 90 ? 0.894 -12.561 8.762 1.00 90.00 90 GLN A N 1
ATOM 735 C CA . GLN A 1 90 ? 0.458 -12.505 7.364 1.00 90.00 90 GLN A CA 1
ATOM 736 C C . GLN A 1 90 ? 0.836 -11.170 6.716 1.00 90.00 90 GLN A C 1
ATOM 738 O O . GLN A 1 90 ? 1.398 -11.153 5.622 1.00 90.00 90 GLN A O 1
ATOM 743 N N . VAL A 1 91 ? 0.598 -10.052 7.406 1.00 89.56 91 VAL A N 1
ATOM 744 C CA . VAL A 1 91 ? 0.928 -8.705 6.912 1.00 89.56 91 VAL A CA 1
ATOM 745 C C . VAL A 1 91 ? 2.439 -8.496 6.762 1.00 89.56 91 VAL A C 1
ATOM 747 O O . VAL A 1 91 ? 2.854 -7.744 5.885 1.00 89.56 91 VAL A O 1
ATOM 750 N N . GLU A 1 92 ? 3.288 -9.180 7.532 1.00 88.31 92 GLU A N 1
ATOM 751 C CA . GLU A 1 92 ? 4.748 -9.123 7.349 1.00 88.31 92 GLU A CA 1
ATOM 752 C C . GLU A 1 92 ? 5.202 -9.590 5.958 1.00 88.31 92 GLU A C 1
ATOM 754 O O . GLU A 1 92 ? 6.230 -9.129 5.458 1.00 88.31 92 GLU A O 1
ATOM 759 N N . THR A 1 93 ? 4.427 -10.451 5.290 1.00 86.56 93 THR A N 1
ATOM 760 C CA . THR A 1 93 ? 4.721 -10.865 3.909 1.00 86.56 93 THR A CA 1
ATOM 761 C C . THR A 1 93 ? 4.481 -9.748 2.891 1.00 86.56 93 THR A C 1
ATOM 763 O O . THR A 1 93 ? 4.958 -9.818 1.753 1.00 86.56 93 THR A O 1
ATOM 766 N N . PHE A 1 94 ? 3.752 -8.698 3.278 1.00 86.44 94 PHE A N 1
ATOM 767 C CA . PHE A 1 94 ? 3.363 -7.632 2.373 1.00 86.44 94 PHE A CA 1
ATOM 768 C C . PHE A 1 94 ? 4.506 -6.662 2.121 1.00 86.44 94 PHE A C 1
ATOM 770 O O . PHE A 1 94 ? 5.338 -6.347 2.974 1.00 86.44 94 PHE A O 1
ATOM 777 N N . HIS A 1 95 ? 4.501 -6.094 0.918 1.00 82.19 95 HIS A N 1
ATOM 778 C CA . HIS A 1 95 ? 5.388 -4.989 0.613 1.00 82.19 95 HIS A CA 1
ATOM 779 C C . HIS A 1 95 ? 4.793 -3.674 1.118 1.00 82.19 95 HIS A C 1
ATOM 781 O O . HIS A 1 95 ? 3.957 -3.065 0.453 1.00 82.19 95 HIS A O 1
ATOM 787 N N . LEU A 1 96 ? 5.255 -3.224 2.282 1.00 82.56 96 LEU A N 1
ATOM 788 C CA . LEU A 1 96 ? 4.862 -1.934 2.840 1.00 82.56 96 LEU A CA 1
ATOM 789 C C . LEU A 1 96 ? 5.611 -0.790 2.149 1.00 82.56 96 LEU A C 1
ATOM 791 O O . LEU A 1 96 ? 6.844 -0.787 2.075 1.00 82.56 96 LEU A O 1
ATOM 795 N N . PHE A 1 97 ? 4.866 0.208 1.682 1.00 82.88 97 PHE A N 1
ATOM 796 C CA . PHE A 1 97 ? 5.440 1.455 1.191 1.00 82.88 97 PHE A CA 1
ATOM 797 C C . PHE A 1 97 ? 5.893 2.306 2.379 1.00 82.88 97 PHE A C 1
ATOM 799 O O . PHE A 1 97 ? 5.096 2.602 3.265 1.00 82.88 97 PHE A O 1
ATOM 806 N N . LYS A 1 98 ? 7.180 2.665 2.415 1.00 79.75 98 LYS A N 1
ATOM 807 C CA . LYS A 1 98 ? 7.775 3.405 3.543 1.00 79.75 98 LYS A CA 1
ATOM 808 C C . LYS A 1 98 ? 8.238 4.810 3.171 1.00 79.75 98 LYS A C 1
ATOM 810 O O . LYS A 1 98 ? 8.211 5.697 4.014 1.00 79.75 98 LYS A O 1
ATOM 815 N N . THR A 1 99 ? 8.714 5.004 1.943 1.00 78.31 99 THR A N 1
ATOM 816 C CA . THR A 1 99 ? 9.325 6.261 1.494 1.00 78.31 99 THR A CA 1
ATOM 817 C C . THR A 1 99 ? 9.134 6.477 -0.008 1.00 78.31 99 THR A C 1
ATOM 819 O O . THR A 1 99 ? 8.832 5.541 -0.760 1.00 78.31 99 THR A O 1
ATOM 822 N N . GLY A 1 100 ? 9.353 7.723 -0.439 1.00 78.62 100 GLY A N 1
ATOM 823 C CA . GLY A 1 100 ? 9.368 8.131 -1.843 1.00 78.62 100 GLY A CA 1
ATOM 824 C C . GLY A 1 100 ? 7.988 8.180 -2.494 1.00 78.62 100 GLY A C 1
ATOM 825 O O . GLY A 1 100 ? 6.960 8.114 -1.822 1.00 78.62 100 GLY A O 1
ATOM 826 N N . ARG A 1 101 ? 7.982 8.282 -3.825 1.00 80.75 101 ARG A N 1
ATOM 827 C CA . ARG A 1 101 ? 6.770 8.244 -4.647 1.00 80.75 101 ARG A CA 1
ATOM 828 C C . ARG A 1 101 ? 6.515 6.819 -5.103 1.00 80.75 101 ARG A C 1
ATOM 830 O O . ARG A 1 101 ? 7.335 6.232 -5.809 1.00 80.75 101 ARG A O 1
ATOM 837 N N . ASN A 1 102 ? 5.385 6.250 -4.712 1.00 84.62 102 ASN A N 1
ATOM 838 C CA . ASN A 1 102 ? 4.991 4.893 -5.059 1.00 84.62 102 ASN A CA 1
ATOM 839 C C . ASN A 1 102 ? 3.804 4.946 -6.016 1.00 84.62 102 ASN A C 1
ATOM 841 O O . ASN A 1 102 ? 2.792 5.581 -5.733 1.00 84.62 102 ASN A O 1
ATOM 845 N N . ILE A 1 103 ? 3.939 4.272 -7.156 1.00 84.81 103 ILE A N 1
ATOM 846 C CA . ILE A 1 103 ? 2.891 4.206 -8.172 1.00 84.81 103 ILE A CA 1
ATOM 847 C C . ILE A 1 103 ? 2.443 2.767 -8.325 1.00 84.81 103 ILE A C 1
ATOM 849 O O . ILE A 1 103 ? 3.231 1.885 -8.694 1.00 84.81 103 ILE A O 1
ATOM 853 N N . VAL A 1 104 ? 1.158 2.555 -8.072 1.00 86.94 104 VAL A N 1
ATOM 854 C CA . VAL A 1 104 ? 0.496 1.265 -8.225 1.00 86.94 104 VAL A CA 1
ATOM 855 C C . VAL A 1 104 ? -0.208 1.254 -9.573 1.00 86.94 104 VAL A C 1
ATOM 857 O O . VAL A 1 104 ? -1.199 1.945 -9.777 1.00 86.94 104 VAL A O 1
ATOM 860 N N . GLN A 1 105 ? 0.334 0.486 -10.513 1.00 84.00 105 GLN A N 1
ATOM 861 C CA . GLN A 1 105 ? -0.227 0.306 -11.850 1.00 84.00 105 GLN A CA 1
ATOM 862 C C . GLN A 1 105 ? -1.153 -0.910 -11.876 1.00 84.00 105 GLN A C 1
ATOM 864 O O . GLN A 1 105 ? -0.803 -1.955 -11.310 1.00 84.00 105 GLN A O 1
ATOM 869 N N . ASP A 1 106 ? -2.268 -0.793 -12.598 1.00 82.44 106 ASP A N 1
ATOM 870 C CA . ASP A 1 106 ? -3.160 -1.922 -12.837 1.00 82.44 106 ASP A CA 1
ATOM 871 C C . ASP A 1 106 ? -2.448 -2.990 -13.705 1.00 82.44 106 ASP A C 1
ATOM 873 O O . ASP A 1 106 ? -1.842 -2.688 -14.741 1.00 82.44 106 ASP A O 1
ATOM 877 N N . PRO A 1 107 ? -2.405 -4.261 -13.272 1.00 81.12 107 PRO A N 1
ATOM 878 C CA . PRO A 1 107 ? -1.850 -5.342 -14.075 1.00 81.12 107 PRO A CA 1
ATOM 879 C C . PRO A 1 107 ? -2.702 -5.702 -15.302 1.00 81.12 107 PRO A C 1
ATOM 881 O O . PRO A 1 107 ? -2.135 -6.257 -16.250 1.00 81.12 107 PRO A O 1
ATOM 884 N N . LEU A 1 108 ? -4.013 -5.439 -15.276 1.00 83.31 108 LEU A N 1
ATOM 885 C CA . LEU A 1 108 ? -4.960 -5.734 -16.354 1.00 83.31 108 LEU A CA 1
ATOM 886 C C . LEU A 1 108 ? -4.949 -4.625 -17.407 1.00 83.31 108 LEU A C 1
ATOM 888 O O . LEU A 1 108 ? -4.784 -4.921 -18.592 1.00 83.31 108 LEU A O 1
ATOM 892 N N . ASP A 1 109 ? -5.014 -3.367 -16.972 1.00 83.44 109 ASP A N 1
ATOM 893 C CA . ASP A 1 109 ? -4.880 -2.206 -17.847 1.00 83.44 109 ASP A CA 1
ATOM 894 C C . ASP A 1 109 ? -3.530 -1.494 -17.663 1.00 83.44 109 ASP A C 1
ATOM 896 O O . ASP A 1 109 ? -3.250 -0.825 -16.671 1.00 83.44 109 ASP A O 1
ATOM 900 N N . LYS A 1 110 ? -2.674 -1.600 -18.683 1.00 75.75 110 LYS A N 1
ATOM 901 C CA . LYS A 1 110 ? -1.329 -1.006 -18.670 1.00 75.75 110 LYS A CA 1
ATOM 902 C C . LYS A 1 110 ? -1.351 0.518 -18.777 1.00 75.75 110 LYS A C 1
ATOM 904 O O . LYS A 1 110 ? -0.309 1.127 -18.527 1.00 75.75 110 LYS A O 1
ATOM 909 N N . GLU A 1 111 ? -2.469 1.115 -19.163 1.00 79.25 111 GLU A N 1
ATOM 910 C CA . GLU A 1 111 ? -2.620 2.566 -19.259 1.00 79.25 111 GLU A CA 1
ATOM 911 C C . GLU A 1 111 ? -3.247 3.178 -18.002 1.00 79.25 111 GLU A C 1
ATOM 913 O O . GLU A 1 111 ? -3.196 4.395 -17.838 1.00 79.25 111 GLU A O 1
ATOM 918 N N . SER A 1 112 ? -3.742 2.353 -17.076 1.00 80.31 112 SER A N 1
ATOM 919 C CA . SER A 1 112 ? -4.363 2.813 -15.837 1.00 80.31 112 SER A CA 1
ATOM 920 C C . SER A 1 112 ? -3.420 2.743 -14.635 1.00 80.31 112 SER A C 1
ATOM 922 O O . SER A 1 112 ? -2.683 1.775 -14.408 1.00 80.31 112 SER A O 1
ATOM 924 N N . VAL A 1 113 ? -3.461 3.804 -13.828 1.00 83.00 113 VAL A N 1
ATOM 925 C CA . VAL A 1 113 ? -2.818 3.872 -12.512 1.00 83.00 113 VAL A CA 1
ATOM 926 C C . VAL A 1 113 ? -3.905 3.776 -11.450 1.00 83.00 113 VAL A C 1
ATOM 928 O O . VAL A 1 113 ? -4.859 4.543 -11.476 1.00 83.00 113 VAL A O 1
ATOM 931 N N . ILE A 1 114 ? -3.740 2.843 -10.513 1.00 84.38 114 ILE A N 1
ATOM 932 C CA . ILE A 1 114 ? -4.654 2.647 -9.384 1.00 84.38 114 ILE A CA 1
ATOM 933 C C . ILE A 1 114 ? -4.427 3.741 -8.338 1.00 84.38 114 ILE A C 1
ATOM 935 O O . ILE A 1 114 ? -5.382 4.323 -7.836 1.00 84.38 114 ILE A O 1
ATOM 939 N N . ALA A 1 115 ? -3.164 4.015 -7.993 1.00 82.69 115 ALA A N 1
ATOM 940 C CA . ALA A 1 115 ? -2.832 4.980 -6.950 1.00 82.69 115 ALA A CA 1
ATOM 941 C C . ALA A 1 115 ? -1.453 5.624 -7.138 1.00 82.69 115 ALA A C 1
ATOM 943 O O . ALA A 1 115 ? -0.492 4.963 -7.553 1.00 82.69 115 ALA A O 1
ATOM 944 N N . PHE A 1 116 ? -1.374 6.895 -6.739 1.00 82.25 116 PHE A N 1
ATOM 945 C CA . PHE A 1 116 ? -0.144 7.640 -6.480 1.00 82.25 116 PHE A CA 1
ATOM 946 C C . PHE A 1 116 ? -0.029 7.855 -4.974 1.00 82.25 116 PHE A C 1
ATOM 948 O O . PHE A 1 116 ? -0.963 8.351 -4.348 1.00 82.25 116 PHE A O 1
ATOM 955 N N . ILE A 1 117 ? 1.091 7.444 -4.391 1.00 85.00 117 ILE A N 1
ATOM 956 C CA . ILE A 1 117 ? 1.329 7.536 -2.952 1.00 85.00 117 ILE A CA 1
ATOM 957 C C . ILE A 1 117 ? 2.659 8.244 -2.747 1.00 85.00 117 ILE A C 1
ATOM 959 O O . ILE A 1 117 ? 3.717 7.661 -2.993 1.00 85.00 117 ILE A O 1
ATOM 963 N N . ASP A 1 118 ? 2.590 9.479 -2.265 1.00 82.00 118 ASP A N 1
ATOM 964 C CA . ASP A 1 118 ? 3.761 10.304 -2.005 1.00 82.00 118 ASP A CA 1
ATOM 965 C C . ASP A 1 118 ? 4.030 10.420 -0.516 1.00 82.00 118 ASP A C 1
ATOM 967 O O . ASP A 1 118 ? 3.213 10.926 0.251 1.00 82.00 118 ASP A O 1
ATOM 971 N N . PHE A 1 119 ? 5.211 9.958 -0.115 1.00 83.06 119 PHE A N 1
ATOM 972 C CA . PHE A 1 119 ? 5.732 10.187 1.223 1.00 83.06 119 PHE A CA 1
ATOM 973 C C . PHE A 1 119 ? 6.624 11.423 1.197 1.00 83.06 119 PHE A C 1
ATOM 975 O O . PHE A 1 119 ? 7.791 11.348 0.802 1.00 83.06 119 PHE A O 1
ATOM 982 N N . ILE A 1 120 ? 6.059 12.551 1.618 1.00 81.81 120 ILE A N 1
ATOM 983 C CA . ILE A 1 120 ? 6.761 13.826 1.761 1.00 81.81 120 ILE A CA 1
ATOM 984 C C . ILE A 1 120 ? 7.070 14.017 3.245 1.00 81.81 120 ILE A C 1
ATOM 986 O O . ILE A 1 120 ? 6.196 13.834 4.095 1.00 81.81 120 ILE A O 1
ATOM 990 N N . LYS A 1 121 ? 8.324 14.343 3.571 1.00 83.62 121 LYS A N 1
ATOM 991 C CA . LYS A 1 121 ? 8.680 14.712 4.943 1.00 83.62 121 LYS A CA 1
ATOM 992 C C . LYS A 1 121 ? 8.052 16.055 5.281 1.00 83.62 121 LYS A C 1
ATOM 994 O O . LYS A 1 121 ? 7.956 16.921 4.418 1.00 83.62 121 LYS A O 1
ATOM 999 N N . PHE A 1 122 ? 7.667 16.252 6.535 1.00 83.56 122 PHE A N 1
ATOM 1000 C CA . PHE A 1 122 ? 7.015 17.492 6.950 1.00 83.56 122 PHE A CA 1
ATOM 1001 C C . PHE A 1 122 ? 7.888 18.729 6.679 1.00 83.56 122 PHE A C 1
ATOM 1003 O O . PHE A 1 122 ? 7.377 19.774 6.275 1.00 83.56 122 PHE A O 1
ATOM 1010 N N . GLU A 1 123 ? 9.206 18.599 6.850 1.00 86.19 123 GLU A N 1
ATOM 1011 C CA . GLU A 1 123 ? 10.180 19.666 6.606 1.00 86.19 123 GLU A CA 1
ATOM 1012 C C . GLU A 1 123 ? 10.251 20.063 5.125 1.00 86.19 123 GLU A C 1
ATOM 1014 O O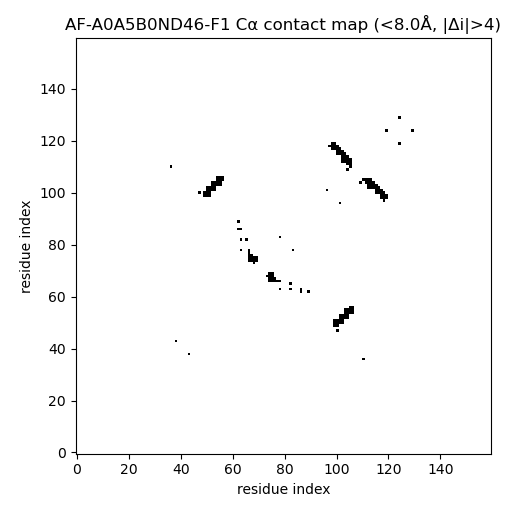 . GLU A 1 123 ? 10.431 21.241 4.820 1.00 86.19 123 GLU A O 1
ATOM 1019 N N . ASP A 1 124 ? 10.048 19.093 4.230 1.00 83.12 124 ASP A N 1
ATOM 1020 C CA . ASP A 1 124 ? 10.144 19.247 2.775 1.00 83.12 124 ASP A CA 1
ATOM 1021 C C . ASP A 1 124 ? 8.813 19.703 2.136 1.00 83.12 124 ASP A C 1
ATOM 1023 O O . ASP A 1 124 ? 8.752 19.924 0.925 1.00 83.12 124 ASP A O 1
ATOM 1027 N N . MET A 1 125 ? 7.732 19.836 2.917 1.00 84.12 125 MET A N 1
ATOM 1028 C CA . MET A 1 125 ? 6.447 20.333 2.412 1.00 84.12 125 MET A CA 1
ATOM 1029 C C . MET A 1 125 ? 6.516 21.823 2.083 1.00 84.12 125 MET A C 1
ATOM 1031 O O . MET A 1 125 ? 7.132 22.609 2.810 1.00 84.12 125 MET A O 1
ATOM 1035 N N . SER A 1 126 ? 5.804 22.234 1.030 1.00 86.81 126 SER A N 1
ATOM 1036 C CA . SER A 1 126 ? 5.676 23.655 0.721 1.00 86.81 126 SER A CA 1
ATOM 1037 C C . SER A 1 126 ? 4.894 24.384 1.819 1.00 86.81 126 SER A C 1
ATOM 1039 O O . SER A 1 126 ? 4.049 23.803 2.502 1.00 86.81 126 SER A O 1
ATOM 1041 N N . GLU A 1 127 ? 5.137 25.686 1.978 1.00 90.88 127 GLU A N 1
ATOM 1042 C CA . GLU A 1 127 ? 4.391 26.505 2.946 1.00 90.88 127 GLU A CA 1
ATOM 1043 C C . GLU A 1 127 ? 2.883 26.507 2.665 1.00 90.88 127 GLU A C 1
ATOM 1045 O O . GLU A 1 127 ? 2.072 26.563 3.589 1.00 90.88 127 GLU A O 1
ATOM 1050 N N . LYS A 1 128 ? 2.496 26.363 1.393 1.00 90.31 128 LYS A N 1
ATOM 1051 C CA . LYS A 1 128 ? 1.098 26.196 1.001 1.00 90.31 128 LYS A CA 1
ATOM 1052 C C . LYS A 1 128 ? 0.528 24.872 1.511 1.00 90.31 128 LYS A C 1
ATOM 1054 O O . LYS A 1 128 ? -0.515 24.882 2.155 1.00 90.31 128 LYS A O 1
ATOM 1059 N N . ASP A 1 129 ? 1.227 23.761 1.289 1.00 87.00 129 ASP A N 1
ATOM 1060 C CA . ASP A 1 129 ? 0.767 22.441 1.743 1.00 87.00 129 ASP A CA 1
ATOM 1061 C C . ASP A 1 129 ? 0.680 22.381 3.274 1.00 87.00 129 ASP A C 1
ATOM 1063 O O . ASP A 1 129 ? -0.267 21.825 3.829 1.00 87.00 129 ASP A O 1
ATOM 1067 N N . LYS A 1 130 ? 1.630 23.017 3.977 1.00 90.81 130 LYS A N 1
ATOM 1068 C CA . LYS A 1 130 ? 1.577 23.183 5.438 1.00 90.81 130 LYS A CA 1
ATOM 1069 C C . LYS A 1 130 ? 0.351 23.984 5.872 1.00 90.81 130 LYS A C 1
ATOM 1071 O O . LYS A 1 130 ? -0.306 23.604 6.842 1.00 90.81 130 LYS A O 1
ATOM 1076 N N . ALA A 1 131 ? 0.031 25.078 5.181 1.00 91.94 131 ALA A N 1
ATOM 1077 C CA . ALA A 1 131 ? -1.139 25.895 5.487 1.00 91.94 131 ALA A CA 1
ATOM 1078 C C . ALA A 1 131 ? -2.450 25.121 5.272 1.00 91.94 131 ALA A C 1
ATOM 1080 O O . ALA A 1 131 ? -3.318 25.140 6.148 1.00 91.94 131 ALA A O 1
ATOM 1081 N N . ASP A 1 132 ? -2.563 24.386 4.167 1.00 90.44 132 ASP A N 1
ATOM 1082 C CA . ASP A 1 132 ? -3.728 23.554 3.857 1.00 90.44 132 ASP A CA 1
ATOM 1083 C C . ASP A 1 132 ? -3.885 22.413 4.880 1.00 90.44 132 ASP A C 1
ATOM 1085 O O . ASP A 1 132 ? -4.982 22.166 5.394 1.00 90.44 132 ASP A O 1
ATOM 1089 N N . LEU A 1 133 ? -2.779 21.768 5.269 1.00 90.38 133 LEU A N 1
ATOM 1090 C CA . LEU A 1 133 ? -2.774 20.758 6.329 1.00 90.38 133 LEU A CA 1
ATOM 1091 C C . LEU A 1 133 ? -3.205 21.348 7.678 1.00 90.38 133 LEU A C 1
ATOM 1093 O O . LEU A 1 133 ? -4.019 20.754 8.390 1.00 90.38 133 LEU A O 1
ATOM 1097 N N . ASN A 1 134 ? -2.696 22.527 8.036 1.00 91.56 134 ASN A N 1
ATOM 1098 C CA . ASN A 1 134 ? -3.074 23.226 9.263 1.00 91.56 134 ASN A CA 1
ATOM 1099 C C . ASN A 1 134 ? -4.558 23.600 9.265 1.00 91.56 134 ASN A C 1
ATOM 1101 O O . ASN A 1 134 ? -5.227 23.461 10.290 1.00 91.56 134 ASN A O 1
ATOM 1105 N N . LEU A 1 135 ? -5.099 24.025 8.123 1.00 93.56 135 LEU A N 1
ATOM 1106 C CA . LEU A 1 135 ? -6.522 24.303 7.973 1.00 93.56 135 LEU A CA 1
ATOM 1107 C C . LEU A 1 135 ? -7.355 23.042 8.225 1.00 93.56 135 LEU A C 1
ATOM 1109 O O . LEU A 1 135 ? -8.274 23.065 9.049 1.00 93.56 135 LEU A O 1
ATOM 1113 N N . PHE A 1 136 ? -7.014 21.935 7.563 1.00 89.81 136 PHE A N 1
ATOM 1114 C CA . PHE A 1 136 ? -7.747 20.677 7.687 1.00 89.81 136 PHE A CA 1
ATOM 1115 C C . PHE A 1 136 ? -7.674 20.102 9.106 1.00 89.81 136 PHE A C 1
ATOM 1117 O O . PHE A 1 136 ? -8.693 19.733 9.692 1.00 89.81 136 PHE A O 1
ATOM 1124 N N . THR A 1 137 ? -6.485 20.083 9.706 1.00 90.56 137 THR A N 1
ATOM 1125 C CA . THR A 1 137 ? -6.285 19.593 11.077 1.00 90.56 137 THR A CA 1
ATOM 1126 C C . THR A 1 137 ? -6.993 20.473 12.104 1.00 90.56 137 THR A C 1
ATOM 1128 O O . THR A 1 137 ? -7.655 19.948 13.001 1.00 90.56 137 THR A O 1
ATOM 1131 N N . THR A 1 138 ? -6.950 21.800 11.947 1.00 92.25 138 THR A N 1
ATOM 1132 C CA . THR A 1 138 ? -7.692 22.739 12.803 1.00 92.25 138 THR A CA 1
ATOM 1133 C C . THR A 1 138 ? -9.197 22.536 12.670 1.00 92.25 138 THR A C 1
ATOM 1135 O O . THR A 1 138 ? -9.910 22.531 13.677 1.00 92.25 138 THR A O 1
ATOM 1138 N N . PHE A 1 139 ? -9.694 22.340 11.446 1.00 92.31 139 PHE A N 1
ATOM 1139 C CA . PHE A 1 139 ? -11.096 22.029 11.201 1.00 92.31 139 PHE A CA 1
ATOM 1140 C C . PHE A 1 139 ? -11.502 20.727 11.895 1.00 92.31 139 PHE A C 1
ATOM 1142 O O . PHE A 1 139 ? -12.449 20.735 12.677 1.00 92.31 139 PHE A O 1
ATOM 1149 N N . LEU A 1 140 ? -10.766 19.631 11.685 1.00 89.38 140 LEU A N 1
ATOM 1150 C CA . LEU A 1 140 ? -11.045 18.346 12.332 1.00 89.38 140 LEU A CA 1
ATOM 1151 C C . LEU A 1 140 ? -11.000 18.455 13.857 1.00 89.38 140 LEU A C 1
ATOM 1153 O O . LEU A 1 140 ? -11.880 17.938 14.544 1.00 89.38 140 LEU A O 1
ATOM 1157 N N . HIS A 1 141 ? -10.011 19.173 14.391 1.00 88.88 141 HIS A N 1
ATOM 1158 C CA . HIS A 1 141 ? -9.887 19.415 15.821 1.00 88.88 141 HIS A CA 1
ATOM 1159 C C . HIS A 1 141 ? -11.105 20.157 16.377 1.00 88.88 141 HIS A C 1
ATOM 1161 O O . HIS A 1 141 ? -11.683 19.737 17.378 1.00 88.88 141 HIS A O 1
ATOM 1167 N N . ARG A 1 142 ? -11.540 21.235 15.714 1.00 87.56 142 ARG A N 1
ATOM 1168 C CA . ARG A 1 142 ? -12.748 21.978 16.099 1.00 87.56 142 ARG A CA 1
ATOM 1169 C C . ARG A 1 142 ? -14.010 21.139 15.937 1.00 87.56 142 ARG A C 1
ATOM 1171 O O . ARG A 1 142 ? -14.930 21.296 16.734 1.00 87.56 142 ARG A O 1
ATOM 1178 N N . SER A 1 143 ? -14.042 20.246 14.954 1.00 86.38 143 SER A N 1
ATOM 1179 C CA . SER A 1 143 ? -15.172 19.360 14.681 1.00 86.38 143 SER A CA 1
ATOM 1180 C C . SER A 1 143 ? -15.324 18.232 15.696 1.00 86.38 143 SER A C 1
ATOM 1182 O O . SER A 1 143 ? -16.417 17.685 15.815 1.00 86.38 143 SER A O 1
ATOM 1184 N N . LYS A 1 144 ? -14.301 17.947 16.518 1.00 82.94 144 LYS A N 1
ATOM 1185 C CA . LYS A 1 144 ? -14.421 17.007 17.648 1.00 82.94 144 LYS A CA 1
ATOM 1186 C C . LYS A 1 144 ? -15.577 17.348 18.585 1.00 82.94 144 LYS A C 1
ATOM 1188 O O . LYS A 1 144 ? -16.155 16.443 19.158 1.00 82.94 144 LYS A O 1
ATOM 1193 N N . LYS A 1 145 ? -15.950 18.627 18.716 1.00 80.06 145 LYS A N 1
ATOM 1194 C CA . LYS A 1 145 ? -17.096 19.043 19.543 1.00 80.06 145 LYS A CA 1
ATOM 1195 C C . LYS A 1 145 ? -18.457 18.591 18.992 1.00 80.06 145 LYS A C 1
ATOM 1197 O O . LYS A 1 145 ? -19.432 18.587 19.731 1.00 80.06 145 LYS A O 1
ATOM 1202 N N . PHE A 1 146 ? -18.527 18.265 17.700 1.00 78.25 146 PHE A N 1
ATOM 1203 C CA . PHE A 1 146 ? -19.738 17.789 17.023 1.00 78.25 146 PHE A CA 1
ATOM 1204 C C . PHE A 1 146 ? -19.771 16.266 16.883 1.00 78.25 146 PHE A C 1
ATOM 1206 O O . PHE A 1 146 ? -20.835 15.685 16.688 1.00 78.25 146 PHE A O 1
ATOM 1213 N N . ILE A 1 147 ? -18.614 15.614 17.000 1.00 73.31 147 ILE A N 1
ATOM 1214 C CA . ILE A 1 147 ? -18.529 14.168 17.138 1.00 73.31 147 ILE A CA 1
ATOM 1215 C C . ILE A 1 147 ? -18.807 13.883 18.611 1.00 73.31 147 ILE A C 1
ATOM 1217 O O . ILE A 1 147 ? -17.973 14.162 19.469 1.00 73.31 147 ILE A O 1
ATOM 1221 N N . SER A 1 148 ? -20.003 13.377 18.917 1.00 60.19 148 SER A N 1
ATOM 1222 C CA . SER A 1 148 ? -20.290 12.887 20.266 1.00 60.19 148 SER A CA 1
ATOM 1223 C C . SER A 1 148 ? -19.174 11.910 20.649 1.00 60.19 148 SER A C 1
ATOM 1225 O O . SER A 1 148 ? -18.834 11.058 19.816 1.00 60.19 148 SER A O 1
ATOM 1227 N N . PRO A 1 149 ? -18.577 11.996 21.854 1.00 58.72 149 PRO A N 1
ATOM 1228 C CA . PRO A 1 149 ? -17.806 10.874 22.356 1.00 58.72 149 PRO A CA 1
ATOM 1229 C C . PRO A 1 149 ? -18.724 9.670 22.194 1.00 58.72 149 PRO A C 1
ATOM 1231 O O . PRO A 1 149 ? -19.879 9.737 22.622 1.00 58.72 149 PRO A O 1
ATOM 1234 N N . VAL A 1 150 ? -18.270 8.606 21.532 1.00 51.06 150 VAL A N 1
ATOM 1235 C CA . VAL A 1 150 ? -18.948 7.322 21.696 1.00 51.06 150 VAL A CA 1
ATOM 1236 C C . VAL A 1 150 ? -18.922 7.117 23.197 1.00 51.06 150 VAL A C 1
ATOM 1238 O O . VAL A 1 150 ? -17.845 6.922 23.760 1.00 51.06 150 VAL A O 1
ATOM 1241 N N . ALA A 1 151 ? -20.064 7.338 23.849 1.00 47.00 151 ALA A N 1
ATOM 1242 C CA . ALA A 1 151 ? -20.190 7.158 25.271 1.00 47.00 151 ALA A CA 1
ATOM 1243 C C . ALA A 1 151 ? -19.696 5.737 25.503 1.00 47.00 151 ALA A C 1
ATOM 1245 O O . ALA A 1 151 ? -20.297 4.776 25.023 1.00 47.00 151 ALA A O 1
ATOM 1246 N N . THR A 1 152 ? -18.540 5.610 26.149 1.00 45.53 152 THR A N 1
ATOM 1247 C CA . THR A 1 152 ? -18.186 4.382 26.833 1.00 45.53 152 THR A CA 1
ATOM 1248 C C . THR A 1 152 ? -19.291 4.230 27.854 1.00 45.53 152 THR A C 1
ATOM 1250 O O . THR A 1 152 ? -19.270 4.897 28.891 1.00 45.53 152 THR A O 1
ATOM 1253 N N . ASP A 1 153 ? -20.327 3.493 27.465 1.00 43.25 153 ASP A N 1
ATOM 1254 C CA . ASP A 1 153 ? -21.486 3.263 28.294 1.00 43.25 153 ASP A CA 1
ATOM 1255 C C . ASP A 1 153 ? -20.967 2.720 29.620 1.00 43.25 153 ASP A C 1
ATOM 1257 O O . ASP A 1 153 ? -20.231 1.729 29.702 1.00 43.25 153 ASP A O 1
ATOM 1261 N N . VAL A 1 154 ? -21.264 3.491 30.652 1.00 47.44 154 VAL A N 1
ATOM 1262 C CA . VAL A 1 154 ? -20.883 3.246 32.022 1.00 47.44 154 VAL A CA 1
ATOM 1263 C C . VAL A 1 154 ? -21.701 2.043 32.467 1.00 47.44 154 VAL A C 1
ATOM 1265 O O . VAL A 1 154 ? -22.780 2.177 33.033 1.00 47.44 154 VAL A O 1
ATOM 1268 N N . ARG A 1 155 ? -21.183 0.838 32.222 1.00 39.59 155 ARG A N 1
ATOM 1269 C CA . ARG A 1 155 ? -21.739 -0.404 32.777 1.00 39.59 155 ARG A CA 1
ATOM 1270 C C . ARG A 1 155 ? -20.685 -1.294 33.434 1.00 39.59 155 ARG A C 1
ATOM 1272 O O . ARG A 1 155 ? -20.804 -2.510 33.463 1.00 39.59 155 ARG A O 1
ATOM 1279 N N . LEU A 1 156 ? -19.686 -0.647 34.038 1.00 38.94 156 LEU A N 1
ATOM 1280 C CA . LEU A 1 156 ? -18.740 -1.224 35.003 1.00 38.94 156 LEU A CA 1
ATOM 1281 C C . LEU A 1 156 ? -19.020 -0.735 36.437 1.00 38.94 156 LEU A C 1
ATOM 1283 O O . LEU A 1 156 ? -18.113 -0.439 37.210 1.00 38.94 156 LEU A O 1
ATOM 1287 N N . LYS A 1 157 ? -20.297 -0.647 36.823 1.00 40.53 157 LYS A N 1
ATOM 1288 C CA . LYS A 1 157 ? -20.682 -0.630 38.238 1.00 40.53 157 LYS A CA 1
ATOM 1289 C C . LYS A 1 157 ? -21.809 -1.623 38.479 1.00 40.53 157 LYS A C 1
ATOM 1291 O O . LYS A 1 157 ? -22.878 -1.493 37.888 1.00 40.53 157 LYS A O 1
ATOM 1296 N N . LYS A 1 158 ? -21.533 -2.521 39.431 1.00 33.75 158 LYS A N 1
ATOM 1297 C CA . LYS A 1 158 ? -22.405 -3.511 40.079 1.00 33.75 158 LYS A CA 1
ATOM 1298 C C . LYS A 1 158 ? -22.305 -4.922 39.494 1.00 33.75 158 LYS A C 1
ATOM 1300 O O . LYS A 1 158 ? -23.136 -5.289 38.682 1.00 33.75 158 LYS A O 1
ATOM 1305 N N . TRP A 1 159 ? -21.275 -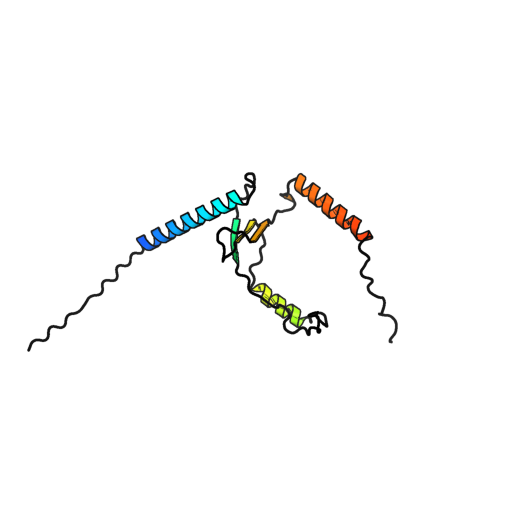5.658 39.924 1.00 36.25 159 TRP A N 1
ATOM 1306 C CA . TRP A 1 159 ? -21.351 -7.002 40.531 1.00 36.25 159 TRP A CA 1
ATOM 1307 C C . TRP A 1 159 ? -19.959 -7.401 41.054 1.00 36.25 159 TRP A C 1
ATOM 1309 O O . TRP A 1 159 ? -19.170 -7.996 40.326 1.00 36.25 159 TRP A O 1
ATOM 1319 N N . LEU A 1 160 ? -19.674 -6.974 42.289 1.00 37.81 160 LEU A N 1
ATOM 1320 C CA . LEU A 1 160 ? -18.996 -7.661 43.404 1.00 37.81 160 LEU A CA 1
ATOM 1321 C C . LEU A 1 160 ? -18.690 -6.610 44.475 1.00 37.81 160 LEU A C 1
ATOM 1323 O O . LEU A 1 160 ? -17.982 -5.631 44.151 1.00 37.81 160 LEU A O 1
#

Radius of gyration: 28.77 Å; Cα contacts (8 Å, |Δi|>4): 86; chains: 1; bounding box: 54×82×89 Å

pLDDT: mean 77.61, std 16.63, range [33.75, 95.0]

Sequence (160 aa):
MTSATLTIVLVIHNNASRKVAKKRCKAKKKQETRDQLLKRTLNPSDTTHFVNWRRVKYEELDLYPTIPVDRNKKPIRPPTPEEIKSAYNQVETFHLFKTGRNIVQDPLDKESVIAFIDFIKFEDMSEKDKADLNLFTTFLHRSKKFISPVATDVRLKKWL

Solvent-accessible surface area (backbone atoms only — not comparable to full-atom values): 10509 Å² total; per-residue (Å²): 138,86,85,83,82,83,82,82,80,83,82,79,80,83,60,60,66,62,54,51,53,52,50,52,54,53,52,50,55,53,48,53,54,49,54,52,51,46,66,73,74,46,66,94,86,68,79,80,85,58,73,49,76,44,72,58,79,91,72,94,76,75,67,59,82,81,59,58,57,47,99,82,73,42,69,73,62,83,81,50,76,67,51,50,51,52,31,50,61,57,54,67,75,52,89,77,88,84,68,44,34,36,37,36,31,38,71,88,42,85,88,44,70,77,46,81,45,75,55,75,55,81,86,76,48,50,72,63,57,50,50,54,49,50,51,53,51,52,48,53,61,64,44,49,81,74,50,70,74,80,72,77,75,87,74,91,76,89,91,132

Mean predicted aligned error: 14.11 Å

Organism: NCBI:txid56615